Protein AF-A0AAW9E9M9-F1 (afdb_monomer_lite)

Radius of gyration: 15.06 Å; chains: 1; bounding box: 32×30×39 Å

Sequence (85 aa):
MPELTIRECGEEAIRLTNELFQQSEQSFMAYLLNESDLAWCIASTRNFPPERQLPWDHAGQTFQNDIGFSFCFKFLDMQNRPAGA

Structure (mmCIF, N/CA/C/O backbone):
data_AF-A0AAW9E9M9-F1
#
_entry.id   AF-A0AAW9E9M9-F1
#
loop_
_atom_site.group_PDB
_atom_site.id
_atom_site.type_symbol
_atom_site.label_atom_id
_atom_site.label_alt_id
_atom_site.label_comp_id
_atom_site.label_asym_id
_atom_site.label_entity_id
_atom_site.label_seq_id
_atom_site.pdbx_PDB_ins_code
_atom_site.Cartn_x
_atom_site.Cartn_y
_atom_site.Cartn_z
_atom_site.occupancy
_atom_site.B_iso_or_equiv
_atom_site.auth_seq_id
_atom_site.auth_comp_id
_atom_site.auth_asym_id
_atom_site.auth_atom_id
_atom_site.pdbx_PDB_model_num
ATOM 1 N N . MET A 1 1 ? 17.547 18.588 10.287 1.00 53.34 1 MET A N 1
ATOM 2 C CA . MET A 1 1 ? 16.931 17.251 10.412 1.00 53.34 1 MET A CA 1
ATOM 3 C C . MET A 1 1 ? 17.259 16.508 9.129 1.00 53.34 1 MET A C 1
ATOM 5 O O . MET A 1 1 ? 17.259 17.186 8.105 1.00 53.34 1 MET A O 1
ATOM 9 N N . PRO A 1 2 ? 17.638 15.220 9.160 1.00 65.62 2 PRO A N 1
ATOM 10 C CA . PRO A 1 2 ? 17.800 14.464 7.921 1.00 65.62 2 PRO A CA 1
ATOM 11 C C . PRO A 1 2 ? 16.469 14.452 7.160 1.00 65.62 2 PRO A C 1
ATOM 13 O O . PRO A 1 2 ? 15.402 14.483 7.775 1.00 65.62 2 PRO A O 1
ATOM 16 N N . GLU A 1 3 ? 16.549 14.501 5.836 1.00 77.69 3 GLU A N 1
ATOM 17 C CA . GLU A 1 3 ? 15.384 14.417 4.960 1.00 77.69 3 GLU A CA 1
ATOM 18 C C . GLU A 1 3 ? 14.816 12.995 5.042 1.00 77.69 3 GLU A C 1
ATOM 20 O O . GLU A 1 3 ? 15.578 12.030 4.968 1.00 77.69 3 GLU A O 1
ATOM 25 N N . LEU A 1 4 ? 13.504 12.871 5.263 1.00 73.31 4 LEU A N 1
ATOM 26 C CA . LEU A 1 4 ? 12.843 11.567 5.313 1.00 73.31 4 LEU A CA 1
ATOM 27 C C . LEU A 1 4 ? 12.873 10.934 3.923 1.00 73.31 4 LEU A C 1
ATOM 29 O O . LEU A 1 4 ? 12.567 11.581 2.920 1.00 73.31 4 LEU A O 1
ATOM 33 N N . THR A 1 5 ? 13.211 9.654 3.869 1.00 80.50 5 THR A N 1
ATOM 34 C CA . THR A 1 5 ? 13.098 8.854 2.652 1.00 80.50 5 THR A CA 1
ATOM 35 C C . THR A 1 5 ? 11.628 8.684 2.269 1.00 80.50 5 THR A C 1
ATOM 37 O O . THR A 1 5 ? 10.727 8.720 3.111 1.00 80.50 5 THR A O 1
ATOM 40 N N . ILE A 1 6 ? 11.353 8.442 0.985 1.00 76.25 6 ILE A N 1
ATOM 41 C CA . ILE A 1 6 ? 9.976 8.197 0.525 1.00 76.25 6 ILE A CA 1
ATOM 42 C C . ILE A 1 6 ? 9.385 6.955 1.217 1.00 76.25 6 ILE A C 1
ATOM 44 O O . ILE A 1 6 ? 8.190 6.923 1.511 1.00 76.25 6 ILE A O 1
ATOM 48 N N . ARG A 1 7 ? 10.230 5.967 1.542 1.00 76.81 7 ARG A N 1
ATOM 49 C CA . ARG A 1 7 ? 9.855 4.793 2.338 1.00 76.81 7 ARG A CA 1
ATOM 50 C C . ARG A 1 7 ? 9.330 5.188 3.717 1.00 76.81 7 ARG A C 1
ATOM 52 O O . ARG A 1 7 ? 8.225 4.786 4.062 1.00 76.81 7 ARG A O 1
ATOM 59 N N . GLU A 1 8 ? 10.078 5.994 4.468 1.00 83.50 8 GLU A N 1
ATOM 60 C CA . GLU A 1 8 ? 9.674 6.447 5.809 1.00 83.50 8 GLU A CA 1
ATOM 61 C C . GLU A 1 8 ? 8.377 7.267 5.756 1.00 83.50 8 GLU A C 1
ATOM 63 O O . GLU A 1 8 ? 7.474 7.058 6.565 1.00 83.50 8 GLU A O 1
ATOM 68 N N . CYS A 1 9 ? 8.229 8.139 4.753 1.00 84.06 9 CYS A N 1
ATOM 69 C CA . CYS A 1 9 ? 6.971 8.848 4.507 1.00 84.06 9 CYS A CA 1
ATOM 70 C C . CYS A 1 9 ? 5.806 7.882 4.231 1.00 84.06 9 CYS A C 1
ATOM 72 O O . CYS A 1 9 ? 4.685 8.109 4.686 1.00 84.06 9 CYS A O 1
ATOM 74 N N . GLY A 1 10 ? 6.061 6.800 3.491 1.00 84.00 10 GLY A N 1
ATOM 75 C CA . GLY A 1 10 ? 5.066 5.778 3.190 1.00 84.00 10 GLY A CA 1
ATOM 76 C C . GLY A 1 10 ? 4.643 4.971 4.418 1.00 84.00 10 GLY A C 1
ATOM 77 O O . GLY A 1 10 ? 3.451 4.750 4.630 1.00 84.00 10 GLY A O 1
ATOM 78 N N . GLU A 1 11 ? 5.600 4.565 5.250 1.00 86.19 11 GLU A N 1
ATOM 79 C CA . GLU A 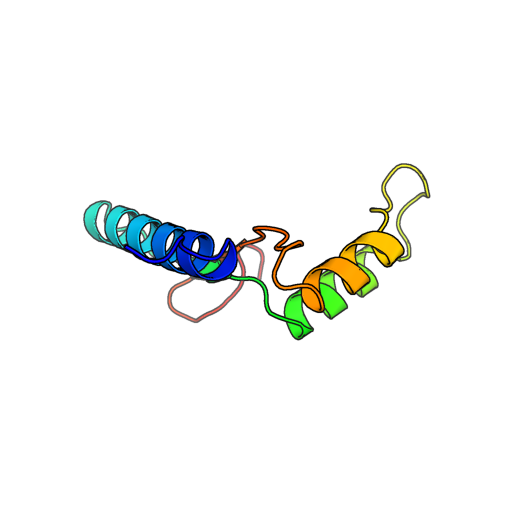1 11 ? 5.347 3.862 6.513 1.00 86.19 11 GLU A CA 1
ATOM 80 C C . GLU A 1 11 ? 4.513 4.721 7.471 1.00 86.19 11 GLU A C 1
ATOM 82 O O . GLU A 1 11 ? 3.522 4.244 8.031 1.00 86.19 11 GLU A O 1
ATOM 87 N N . GLU A 1 12 ? 4.843 6.009 7.582 1.00 90.44 12 GLU A N 1
ATOM 88 C CA . GLU A 1 12 ? 4.098 6.951 8.415 1.00 90.44 12 GLU A CA 1
ATOM 89 C C . GLU A 1 12 ? 2.673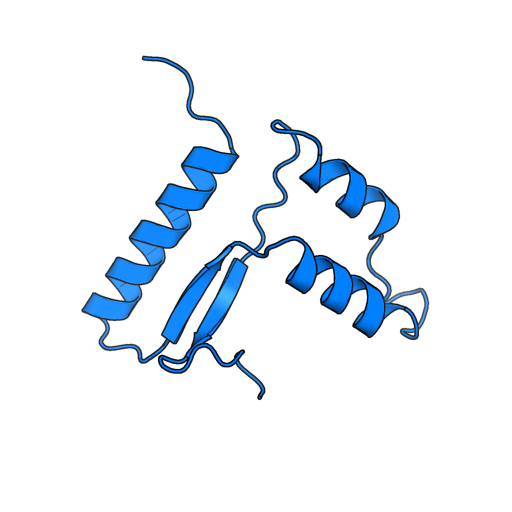 7.184 7.893 1.00 90.4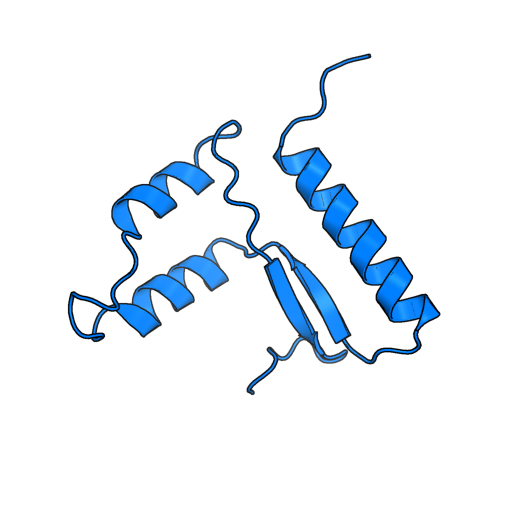4 12 GLU A C 1
ATOM 91 O O . GLU A 1 12 ? 1.716 7.197 8.670 1.00 90.44 12 GLU A O 1
ATOM 96 N N . ALA A 1 13 ? 2.493 7.284 6.572 1.00 90.31 13 ALA A N 1
ATOM 97 C CA . ALA A 1 13 ? 1.168 7.408 5.972 1.00 90.31 13 ALA A CA 1
ATOM 98 C C . ALA A 1 13 ? 0.279 6.184 6.270 1.00 90.31 13 ALA A C 1
ATOM 100 O O . ALA A 1 13 ? -0.906 6.342 6.574 1.00 90.31 13 ALA A O 1
ATOM 101 N N . ILE A 1 14 ? 0.834 4.966 6.238 1.00 92.56 14 ILE A N 1
ATOM 102 C CA . ILE A 1 14 ? 0.100 3.741 6.599 1.00 92.56 14 ILE A CA 1
ATOM 103 C C . ILE A 1 14 ? -0.263 3.726 8.080 1.00 92.56 14 ILE A C 1
ATOM 105 O O . ILE A 1 14 ? -1.398 3.391 8.429 1.00 92.56 14 ILE A O 1
ATOM 109 N N . ARG A 1 15 ? 0.673 4.121 8.947 1.00 94.56 15 ARG A N 1
ATOM 110 C CA . ARG A 1 15 ? 0.446 4.213 10.391 1.00 94.56 15 ARG A CA 1
ATOM 111 C C . ARG A 1 15 ? -0.728 5.146 10.700 1.00 94.56 15 ARG A C 1
ATOM 113 O O . ARG A 1 15 ? -1.683 4.715 11.340 1.00 94.56 15 ARG A O 1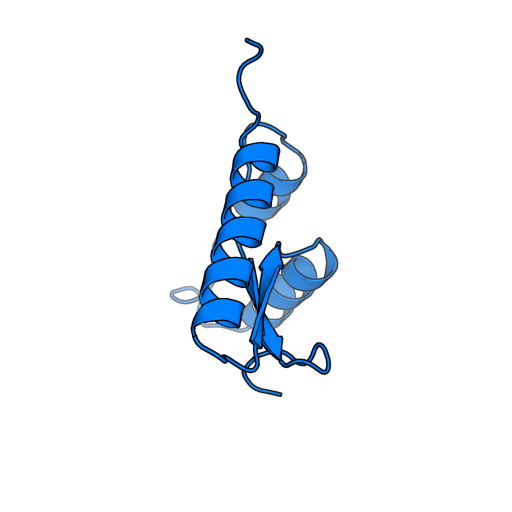
ATOM 120 N N . LEU A 1 16 ? -0.700 6.370 10.169 1.00 95.50 16 LEU A N 1
ATOM 121 C CA . LEU A 1 16 ? -1.772 7.361 10.331 1.00 95.50 16 LEU A CA 1
ATOM 122 C C . LEU A 1 16 ? -3.106 6.882 9.739 1.00 95.50 16 LEU A C 1
ATOM 124 O O . LEU A 1 16 ? -4.161 7.076 10.339 1.00 95.50 16 LEU A O 1
ATOM 128 N N . THR A 1 17 ? -3.078 6.216 8.582 1.00 94.19 17 THR A N 1
ATOM 129 C CA . THR A 1 17 ? -4.290 5.647 7.967 1.00 94.19 17 THR A CA 1
ATOM 130 C C . THR A 1 17 ? -4.955 4.620 8.887 1.00 94.19 17 THR A C 1
ATOM 132 O O . THR A 1 17 ? -6.171 4.647 9.074 1.00 94.19 17 THR A O 1
ATOM 135 N N . ASN A 1 18 ? -4.167 3.741 9.510 1.00 94.06 18 ASN A N 1
ATOM 136 C CA . ASN A 1 18 ? -4.688 2.744 10.443 1.00 94.06 18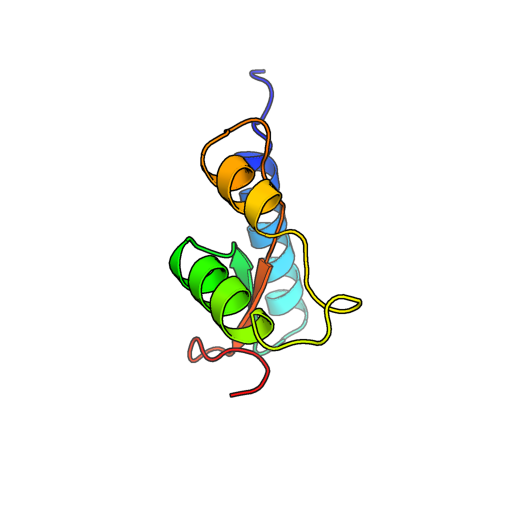 ASN A CA 1
ATOM 137 C C . ASN A 1 18 ? -5.233 3.363 11.736 1.00 94.06 18 ASN A C 1
ATOM 139 O O . ASN A 1 18 ? -6.240 2.881 12.253 1.00 94.06 18 ASN A O 1
ATOM 143 N N . GLU A 1 19 ? -4.637 4.453 12.228 1.00 96.25 19 GLU A N 1
ATOM 144 C CA . GLU A 1 19 ? -5.205 5.210 13.352 1.00 96.25 19 GLU A CA 1
ATOM 145 C C . GLU A 1 19 ? -6.595 5.762 13.014 1.00 96.25 19 GLU A C 1
ATOM 147 O O . GLU A 1 19 ? -7.515 5.647 13.823 1.00 96.25 19 GLU A O 1
ATOM 152 N N . LEU A 1 20 ? -6.781 6.299 11.803 1.00 95.94 20 LEU A N 1
ATOM 153 C CA . LEU A 1 20 ? -8.084 6.791 11.344 1.00 95.94 20 LEU A CA 1
ATOM 154 C C . LEU A 1 20 ? -9.120 5.667 11.222 1.00 95.94 20 LEU A C 1
ATOM 156 O O . LEU A 1 20 ? -10.277 5.851 11.607 1.00 95.94 20 LEU A O 1
ATOM 160 N N . PHE A 1 21 ? -8.722 4.495 10.720 1.00 93.94 21 PHE A N 1
ATOM 161 C CA . PHE A 1 21 ? -9.602 3.325 10.660 1.00 93.94 21 PHE A CA 1
ATOM 162 C C . PHE A 1 21 ? -10.028 2.862 12.047 1.00 93.94 21 PHE A C 1
ATOM 164 O O . PHE A 1 21 ? -11.214 2.621 12.263 1.00 93.94 21 PHE A O 1
ATOM 171 N N . GLN A 1 22 ? -9.097 2.824 13.002 1.00 93.00 22 GLN A N 1
ATOM 172 C CA . GLN A 1 22 ? -9.397 2.468 14.383 1.00 93.00 22 GLN A CA 1
ATOM 173 C C . GLN A 1 22 ? -10.353 3.474 15.039 1.00 93.00 22 GLN A C 1
ATOM 175 O O . GLN A 1 22 ? -11.326 3.067 15.668 1.00 93.00 22 GLN A O 1
ATOM 180 N N . GLN A 1 23 ? -10.111 4.777 14.868 1.00 95.81 23 GLN A N 1
ATOM 181 C CA . GLN A 1 23 ? -10.992 5.838 15.379 1.00 95.81 23 GLN A CA 1
ATOM 182 C C . GLN A 1 23 ? -12.401 5.775 14.776 1.00 95.81 23 GLN A C 1
ATOM 184 O O . GLN A 1 23 ? -13.364 6.185 15.416 1.00 95.81 23 GLN A O 1
ATOM 189 N N . SER A 1 24 ? -12.510 5.256 13.553 1.00 94.12 24 SER A N 1
ATOM 190 C CA . SER A 1 24 ? -13.768 5.106 12.816 1.00 94.12 24 SER A CA 1
ATOM 191 C C . SER A 1 24 ? -14.389 3.710 12.959 1.00 94.12 24 SER A C 1
ATOM 193 O O . SER A 1 24 ? -15.286 3.375 12.184 1.00 94.12 24 SER A O 1
ATOM 195 N N . GLU A 1 25 ? -13.883 2.883 13.883 1.00 93.06 25 GLU A N 1
ATOM 196 C CA . GLU A 1 25 ? -14.337 1.508 14.151 1.00 93.06 25 GLU A CA 1
ATOM 197 C C . GLU A 1 25 ? -14.396 0.610 12.898 1.00 93.06 25 GLU A C 1
ATOM 199 O O . GLU A 1 25 ? -15.228 -0.292 12.782 1.00 93.06 25 GLU A O 1
ATOM 204 N N . GLN A 1 26 ? -13.505 0.847 11.931 1.00 90.50 26 GLN A N 1
ATOM 205 C CA . GLN A 1 26 ? -13.416 0.028 10.727 1.00 90.50 26 GLN A CA 1
ATOM 206 C C . GLN A 1 26 ? -12.721 -1.300 11.028 1.00 90.50 26 GLN A C 1
ATOM 208 O O . GLN A 1 26 ? -11.722 -1.360 11.740 1.00 90.50 26 GLN A O 1
ATOM 213 N N . SER A 1 27 ? -13.221 -2.381 10.432 1.00 88.88 27 SER A N 1
ATOM 214 C CA . SER A 1 27 ? -12.692 -3.738 10.617 1.00 88.88 27 SER A CA 1
ATOM 215 C C . SER A 1 27 ? -11.634 -4.123 9.574 1.00 88.88 27 SER A C 1
ATOM 217 O O . SER A 1 27 ? -11.553 -5.288 9.173 1.00 88.88 27 SER A O 1
ATOM 219 N N . PHE A 1 28 ? -10.870 -3.150 9.080 1.00 89.00 28 PHE A N 1
ATOM 220 C CA . PHE A 1 28 ? -9.812 -3.359 8.095 1.00 89.00 28 PHE A CA 1
ATOM 221 C C . PHE A 1 28 ? -8.614 -2.446 8.355 1.00 89.00 28 PHE A C 1
ATOM 223 O O . PHE A 1 28 ? -8.718 -1.420 9.024 1.00 89.00 28 PHE A O 1
ATOM 230 N N . MET A 1 29 ? -7.469 -2.839 7.805 1.00 90.88 29 MET A N 1
ATOM 231 C CA . MET A 1 29 ? -6.182 -2.180 7.970 1.00 90.88 29 MET A CA 1
ATOM 232 C C . MET A 1 29 ? -5.466 -2.006 6.633 1.00 90.88 29 MET A C 1
ATOM 234 O O . MET A 1 29 ? -5.540 -2.859 5.751 1.00 90.88 29 MET A O 1
ATOM 238 N N . ALA A 1 30 ? -4.738 -0.903 6.504 1.00 91.06 30 ALA A N 1
ATOM 239 C CA . ALA A 1 30 ? -3.807 -0.626 5.426 1.00 91.06 30 ALA A CA 1
ATOM 240 C C . ALA A 1 30 ? -2.440 -1.269 5.690 1.00 91.06 30 ALA A C 1
ATOM 242 O O . ALA A 1 30 ? -1.911 -1.209 6.802 1.00 91.06 30 ALA A O 1
ATOM 243 N N . TYR A 1 31 ? -1.843 -1.816 4.636 1.00 87.44 31 TYR A N 1
ATOM 244 C CA . TYR A 1 31 ? -0.483 -2.348 4.628 1.00 87.44 31 TYR A CA 1
ATOM 245 C C . TYR A 1 31 ? 0.229 -1.930 3.349 1.00 87.44 31 TYR A C 1
ATOM 247 O O . TYR A 1 31 ? -0.398 -1.872 2.292 1.00 87.44 31 TYR A O 1
ATOM 255 N N . LEU A 1 32 ? 1.541 -1.706 3.419 1.00 83.62 32 LEU A N 1
ATOM 256 C CA . LEU A 1 32 ? 2.359 -1.594 2.213 1.00 83.62 32 LEU A CA 1
ATOM 257 C C . LEU A 1 32 ? 2.339 -2.918 1.441 1.00 83.62 32 LEU A C 1
ATOM 259 O O . LEU A 1 32 ? 2.325 -3.996 2.045 1.00 83.62 32 LEU A O 1
ATOM 263 N N . LEU A 1 33 ? 2.347 -2.836 0.109 1.00 78.50 33 LEU A N 1
ATOM 264 C CA . LEU A 1 33 ? 2.600 -4.016 -0.714 1.00 78.50 33 LEU A CA 1
ATOM 265 C C . LEU A 1 33 ? 4.028 -4.502 -0.476 1.00 78.50 33 LEU A C 1
ATOM 267 O O . LEU A 1 33 ? 4.976 -3.716 -0.488 1.00 78.50 33 LEU A O 1
ATOM 271 N N . ASN A 1 34 ? 4.177 -5.808 -0.295 1.00 76.44 34 ASN A N 1
ATOM 272 C CA . ASN A 1 34 ? 5.480 -6.456 -0.289 1.00 76.44 34 ASN A CA 1
ATOM 273 C C . ASN A 1 34 ? 5.792 -7.081 -1.661 1.00 76.44 34 ASN A C 1
A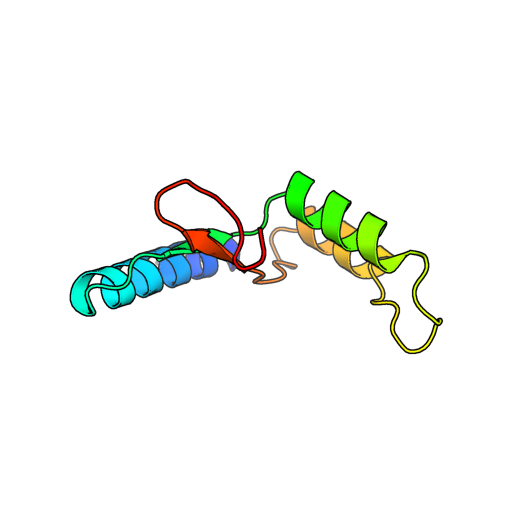TOM 275 O O . ASN A 1 34 ? 4.969 -7.081 -2.578 1.00 76.44 34 ASN A O 1
ATOM 279 N N . GLU A 1 35 ? 6.990 -7.649 -1.794 1.00 76.06 35 GLU A N 1
ATOM 280 C CA . GLU A 1 35 ? 7.442 -8.293 -3.033 1.00 76.06 35 GLU A CA 1
ATOM 281 C C . GLU A 1 35 ? 6.514 -9.424 -3.502 1.00 76.06 35 GLU A C 1
ATOM 283 O O . GLU A 1 35 ? 6.307 -9.601 -4.703 1.00 76.06 35 GLU A O 1
ATOM 288 N N . SER A 1 36 ? 5.918 -10.172 -2.567 1.00 80.19 36 SER A N 1
ATOM 289 C CA . SER A 1 36 ? 4.999 -11.268 -2.896 1.00 80.19 36 SER A CA 1
ATOM 290 C C . SER A 1 36 ? 3.679 -10.741 -3.451 1.00 80.19 36 SER A C 1
ATOM 292 O O . SER A 1 36 ? 3.161 -11.290 -4.424 1.00 80.19 36 SER A O 1
ATOM 294 N N . ASP A 1 37 ? 3.155 -9.657 -2.877 1.00 78.94 37 ASP A N 1
ATOM 295 C CA . ASP A 1 37 ? 1.942 -9.013 -3.378 1.00 78.94 37 ASP A CA 1
ATOM 296 C C . ASP A 1 37 ? 2.155 -8.466 -4.791 1.00 78.94 37 ASP A C 1
ATOM 298 O O . ASP A 1 37 ? 1.311 -8.647 -5.668 1.00 78.94 37 ASP A O 1
ATOM 302 N N . LEU A 1 38 ? 3.309 -7.842 -5.039 1.00 76.19 38 LEU A N 1
ATOM 303 C CA . LEU A 1 38 ? 3.659 -7.358 -6.368 1.00 76.19 38 LEU A CA 1
ATOM 304 C C . LEU A 1 38 ? 3.767 -8.513 -7.365 1.00 76.19 38 LEU A C 1
ATOM 306 O O . LEU A 1 38 ? 3.174 -8.446 -8.439 1.00 76.19 38 LEU A O 1
ATOM 310 N N . ALA A 1 39 ? 4.483 -9.585 -7.014 1.00 77.38 39 ALA A N 1
ATOM 311 C CA . ALA A 1 39 ? 4.605 -10.761 -7.869 1.00 77.38 39 ALA A CA 1
ATOM 312 C C . ALA A 1 39 ? 3.229 -11.335 -8.236 1.00 77.38 39 ALA A C 1
ATOM 314 O O . ALA A 1 39 ? 3.000 -11.716 -9.388 1.00 77.38 39 ALA A O 1
ATOM 315 N N . TRP A 1 40 ? 2.296 -11.334 -7.280 1.00 79.50 40 TRP A N 1
ATOM 316 C CA . TRP A 1 40 ? 0.914 -11.727 -7.512 1.00 79.50 40 TRP A CA 1
ATOM 317 C C . TRP A 1 40 ? 0.178 -10.764 -8.457 1.00 79.50 40 TRP A C 1
ATOM 319 O O . TRP A 1 40 ? -0.439 -11.233 -9.411 1.00 79.50 40 TRP A O 1
ATOM 329 N N . CYS A 1 41 ? 0.280 -9.442 -8.268 1.00 77.19 41 CYS A N 1
ATOM 330 C CA . CYS A 1 41 ? -0.322 -8.433 -9.157 1.00 77.19 41 CYS A CA 1
ATOM 331 C C . CYS A 1 41 ? 0.199 -8.529 -10.598 1.00 77.19 41 CYS A C 1
ATOM 333 O O . CYS A 1 41 ? -0.565 -8.432 -11.563 1.00 77.19 41 CYS A O 1
ATOM 335 N N . ILE A 1 42 ? 1.501 -8.765 -10.755 1.00 77.88 42 ILE A N 1
ATOM 336 C CA . ILE A 1 42 ? 2.116 -9.006 -12.059 1.00 77.88 42 ILE A CA 1
ATOM 337 C C . ILE A 1 42 ? 1.508 -10.269 -12.666 1.00 77.88 42 ILE A C 1
ATOM 339 O O . ILE A 1 42 ? 1.004 -10.240 -13.784 1.00 77.88 42 ILE A O 1
ATOM 343 N N . ALA A 1 43 ? 1.514 -11.383 -11.930 1.00 82.19 43 ALA A N 1
ATOM 344 C CA . ALA A 1 43 ? 1.007 -12.656 -12.426 1.00 82.19 43 ALA A CA 1
ATOM 345 C C . ALA A 1 43 ? -0.482 -12.603 -12.807 1.00 82.19 43 ALA A C 1
ATOM 347 O O . ALA A 1 43 ? -0.858 -13.143 -13.849 1.00 82.19 43 ALA A O 1
ATOM 348 N N . SER A 1 44 ? -1.315 -11.931 -12.009 1.00 80.00 44 SER A N 1
ATOM 349 C CA . SER A 1 44 ? -2.765 -11.852 -12.214 1.00 80.00 44 SER A CA 1
ATOM 350 C C . SER A 1 44 ? -3.163 -11.022 -13.436 1.00 80.00 44 SER A C 1
ATOM 352 O O . SER A 1 44 ? -4.220 -11.257 -14.020 1.00 80.00 44 SER A O 1
ATOM 354 N N . THR A 1 45 ? -2.301 -10.105 -13.876 1.00 80.12 45 THR A N 1
ATOM 355 C CA . THR A 1 45 ? -2.570 -9.204 -15.008 1.00 80.12 45 THR A CA 1
ATOM 356 C C . THR A 1 45 ? -1.858 -9.603 -16.304 1.00 80.12 45 THR A C 1
ATOM 358 O O . THR A 1 45 ? -2.167 -9.047 -17.355 1.00 80.12 45 THR A O 1
ATOM 361 N N . ARG A 1 46 ? -0.976 -10.617 -16.287 1.00 79.25 46 ARG A N 1
ATOM 362 C CA . ARG A 1 46 ? -0.240 -11.107 -17.479 1.00 79.25 46 ARG A CA 1
ATOM 363 C C . ARG A 1 46 ? -1.129 -11.481 -18.665 1.00 79.25 46 ARG A C 1
ATOM 365 O O . ARG A 1 46 ? -0.707 -11.346 -19.807 1.00 79.25 46 ARG A O 1
ATOM 372 N N . ASN A 1 47 ? -2.344 -11.956 -18.397 1.00 81.31 47 ASN A N 1
ATOM 373 C CA . ASN A 1 47 ? -3.284 -12.405 -19.428 1.00 81.31 47 ASN A CA 1
ATOM 374 C C . ASN A 1 47 ? -4.334 -11.347 -19.790 1.00 81.31 47 ASN A C 1
ATOM 376 O O . ASN A 1 47 ? -5.274 -11.640 -20.528 1.00 81.31 47 ASN A O 1
ATOM 380 N N . PHE A 1 48 ? -4.227 -10.130 -19.251 1.00 82.31 48 PHE A N 1
ATOM 381 C CA . PHE A 1 48 ? -5.151 -9.064 -19.619 1.00 82.31 48 PHE A CA 1
ATOM 382 C C . PHE A 1 48 ? -4.902 -8.619 -21.063 1.00 82.31 48 PHE A C 1
ATOM 384 O O . PHE A 1 48 ? -3.786 -8.764 -21.565 1.00 82.31 48 PHE A O 1
ATOM 391 N N . PRO A 1 49 ? -5.916 -8.063 -21.748 1.00 85.38 49 PRO A N 1
ATOM 392 C CA . PRO A 1 49 ? -5.698 -7.389 -23.022 1.00 85.38 49 PRO A CA 1
ATOM 393 C C . PRO A 1 49 ? -4.575 -6.347 -22.883 1.00 85.38 49 PRO A C 1
ATOM 395 O O . PRO A 1 49 ? -4.519 -5.705 -21.832 1.00 85.38 49 PRO A O 1
ATOM 398 N N . PRO A 1 50 ? -3.714 -6.136 -23.897 1.00 79.81 50 PRO A N 1
ATOM 399 C CA . PRO A 1 50 ? -2.553 -5.240 -23.799 1.00 79.81 50 PRO A CA 1
ATOM 400 C C . PRO A 1 50 ? -2.881 -3.840 -23.258 1.00 79.81 50 PRO A C 1
ATOM 402 O O . PRO A 1 50 ? -2.145 -3.277 -22.462 1.00 79.81 50 PRO A O 1
ATOM 405 N N . GLU A 1 51 ? -4.049 -3.320 -23.616 1.00 83.31 51 GLU A N 1
ATOM 406 C CA . GLU A 1 51 ? -4.594 -2.021 -23.198 1.00 83.31 51 GLU A CA 1
ATOM 407 C C . GLU A 1 51 ? -5.029 -1.949 -21.721 1.00 83.31 51 GLU A C 1
ATOM 409 O O . GLU A 1 51 ? -5.341 -0.877 -21.210 1.00 83.31 51 GLU A O 1
ATOM 414 N N . ARG A 1 52 ? -5.027 -3.083 -21.013 1.00 76.25 52 ARG A N 1
ATOM 415 C CA . ARG A 1 52 ? -5.273 -3.197 -19.567 1.00 76.25 52 ARG A CA 1
ATOM 416 C C . ARG A 1 52 ? -4.069 -3.745 -18.799 1.00 76.25 52 ARG A C 1
ATOM 418 O O . ARG A 1 52 ? -4.163 -3.903 -17.583 1.00 76.25 52 ARG A O 1
ATOM 425 N N . GLN A 1 53 ? -2.972 -4.075 -19.480 1.00 72.06 53 GLN A N 1
ATOM 426 C CA . GLN A 1 53 ? -1.747 -4.505 -18.816 1.00 72.06 53 GLN A CA 1
ATOM 427 C C . GLN A 1 53 ? -1.029 -3.282 -18.252 1.00 72.06 53 GLN A C 1
ATOM 429 O O . GLN A 1 53 ? -0.830 -2.282 -18.941 1.00 72.06 53 GLN A O 1
ATOM 434 N N . LEU A 1 54 ? -0.643 -3.359 -16.981 1.00 72.69 54 LEU A N 1
ATOM 435 C CA . LEU A 1 54 ? 0.206 -2.343 -16.374 1.00 72.69 54 LEU A CA 1
ATOM 436 C C . LEU A 1 54 ? 1.670 -2.611 -16.764 1.00 72.69 54 LEU A C 1
ATOM 438 O O . LEU A 1 54 ? 2.061 -3.775 -16.886 1.00 72.69 54 LEU A O 1
ATOM 442 N N . PRO A 1 55 ? 2.492 -1.564 -16.958 1.00 71.00 55 PRO A N 1
ATOM 443 C CA . PRO A 1 55 ? 3.887 -1.694 -17.376 1.00 71.00 55 PRO A CA 1
ATOM 444 C C . PRO A 1 55 ? 4.781 -2.123 -16.201 1.00 71.00 55 PRO A C 1
ATOM 446 O O . PRO A 1 55 ? 5.635 -1.374 -15.722 1.00 71.00 55 PRO A O 1
ATOM 449 N N . TRP A 1 56 ? 4.565 -3.341 -15.705 1.00 69.62 56 TRP A N 1
ATOM 450 C CA . TRP A 1 56 ? 5.217 -3.867 -14.508 1.00 69.62 56 TRP A CA 1
ATOM 451 C C . TRP A 1 56 ? 6.737 -3.988 -14.624 1.00 69.62 56 TRP A C 1
ATOM 453 O O . TRP A 1 56 ? 7.431 -3.893 -13.615 1.00 69.62 56 TRP A O 1
ATOM 463 N N . ASP A 1 57 ? 7.261 -4.135 -15.839 1.00 62.25 57 ASP A N 1
ATOM 464 C CA . ASP A 1 57 ? 8.698 -4.228 -16.124 1.00 62.25 57 ASP A CA 1
ATOM 465 C C . ASP A 1 57 ? 9.451 -2.960 -15.680 1.00 62.25 57 ASP A C 1
ATOM 467 O O . ASP A 1 57 ? 10.615 -3.017 -15.283 1.00 62.25 57 ASP A O 1
ATOM 471 N N . HIS A 1 58 ? 8.754 -1.817 -15.674 1.00 56.12 58 HIS A N 1
ATOM 472 C CA . HIS A 1 58 ? 9.251 -0.550 -15.140 1.00 56.12 58 HIS A CA 1
ATOM 473 C C . HIS A 1 58 ? 8.980 -0.385 -13.641 1.00 56.12 58 HIS A C 1
ATOM 475 O O . HIS A 1 58 ? 9.729 0.332 -12.985 1.00 56.12 58 HIS A O 1
ATOM 481 N N . ALA A 1 59 ? 7.956 -1.059 -13.103 1.00 54.28 59 ALA A N 1
ATOM 482 C CA . ALA A 1 59 ? 7.590 -1.038 -11.684 1.00 54.28 59 ALA A CA 1
ATOM 483 C C . ALA A 1 59 ? 8.491 -1.943 -10.816 1.00 54.28 59 ALA A C 1
ATOM 485 O O . ALA A 1 59 ? 8.720 -1.663 -9.644 1.00 54.28 59 ALA A O 1
ATOM 486 N N . GLY A 1 60 ? 9.032 -3.032 -11.376 1.00 46.44 60 GLY A N 1
ATOM 487 C CA . GLY A 1 60 ? 9.924 -3.953 -10.660 1.00 46.44 60 GLY A CA 1
ATOM 488 C C . GLY A 1 60 ? 11.288 -3.344 -10.307 1.00 46.44 60 GLY A C 1
ATOM 489 O O . GLY A 1 60 ? 11.829 -3.631 -9.243 1.00 46.44 60 GLY A O 1
ATOM 490 N N . GLN A 1 61 ? 11.819 -2.449 -11.152 1.00 48.19 61 GLN A N 1
ATOM 491 C CA . GLN A 1 61 ? 13.043 -1.684 -10.852 1.00 48.19 61 GLN A CA 1
ATOM 492 C C . GLN A 1 61 ? 12.833 -0.657 -9.726 1.00 48.19 61 GLN A C 1
ATOM 494 O O . GLN A 1 61 ? 13.779 -0.276 -9.042 1.00 48.19 61 GLN A O 1
ATOM 499 N N . THR A 1 62 ? 11.590 -0.225 -9.522 1.00 50.31 62 THR A N 1
ATOM 500 C CA . THR A 1 62 ? 11.163 0.787 -8.545 1.00 50.31 62 THR A CA 1
ATOM 501 C C . THR A 1 62 ? 11.324 0.236 -7.117 1.00 50.31 62 THR A C 1
ATOM 503 O O . THR A 1 62 ? 11.881 0.907 -6.260 1.00 50.31 62 THR A O 1
ATOM 506 N N . PHE A 1 63 ? 11.040 -1.051 -6.877 1.00 50.53 63 PHE A N 1
ATOM 507 C CA . PHE A 1 63 ? 11.239 -1.680 -5.556 1.00 50.53 63 PHE A CA 1
ATOM 508 C C . PHE A 1 63 ? 12.705 -1.862 -5.130 1.00 50.53 63 PHE A C 1
ATOM 510 O O . PHE A 1 63 ? 12.968 -2.018 -3.940 1.00 50.53 63 PHE A O 1
ATOM 517 N N . GLN A 1 64 ? 13.654 -1.824 -6.070 1.00 52.00 64 GLN A N 1
ATOM 518 C CA . GLN A 1 64 ? 15.091 -1.902 -5.773 1.00 52.00 64 GLN A CA 1
ATOM 519 C C . GLN A 1 64 ? 15.758 -0.525 -5.632 1.00 52.00 64 GLN A C 1
ATOM 521 O O . GLN A 1 64 ? 16.968 -0.451 -5.426 1.00 52.00 64 GLN A O 1
ATOM 526 N N . ASN A 1 65 ? 14.993 0.564 -5.752 1.00 54.56 65 ASN A N 1
ATOM 527 C CA . ASN A 1 65 ? 15.502 1.926 -5.683 1.00 54.56 65 ASN A CA 1
ATOM 528 C C . ASN A 1 65 ? 14.828 2.684 -4.534 1.00 54.56 65 ASN A C 1
ATOM 530 O O . ASN A 1 65 ? 13.631 2.955 -4.585 1.00 54.56 65 ASN A O 1
ATOM 534 N N . ASP A 1 66 ? 15.603 3.096 -3.530 1.00 51.25 66 ASP A N 1
ATOM 535 C CA . ASP A 1 66 ? 15.104 3.867 -2.380 1.00 51.25 66 ASP A CA 1
ATOM 536 C C . ASP A 1 66 ? 14.496 5.233 -2.770 1.00 51.25 66 ASP A C 1
ATOM 538 O O . ASP A 1 66 ? 13.747 5.830 -1.997 1.00 51.25 66 ASP A O 1
ATOM 542 N N . ILE A 1 67 ? 14.774 5.713 -3.988 1.00 47.56 67 ILE A N 1
ATOM 543 C CA . ILE A 1 67 ? 14.235 6.958 -4.564 1.00 47.56 67 ILE A CA 1
ATOM 544 C C . ILE A 1 67 ? 12.974 6.684 -5.407 1.00 47.56 67 ILE A C 1
ATOM 546 O O . ILE A 1 67 ? 12.160 7.572 -5.644 1.00 47.56 67 ILE A O 1
ATOM 550 N N . GLY A 1 68 ? 12.785 5.442 -5.852 1.00 49.50 68 GLY A N 1
ATOM 551 C CA . GLY A 1 68 ? 11.645 4.993 -6.642 1.00 49.50 68 GLY A CA 1
ATOM 552 C C . GLY A 1 68 ? 10.634 4.253 -5.781 1.00 49.50 68 GLY A C 1
ATOM 553 O O . GLY A 1 68 ? 10.277 3.130 -6.090 1.00 49.50 68 GLY A O 1
ATOM 554 N N . PHE A 1 69 ? 10.168 4.816 -4.673 1.00 51.47 69 PHE A N 1
ATOM 555 C CA . PHE A 1 69 ? 9.122 4.136 -3.915 1.00 51.47 69 PHE A CA 1
ATOM 556 C C . PHE A 1 69 ? 7.775 4.308 -4.632 1.00 51.47 69 PHE A C 1
ATOM 558 O O . PHE A 1 69 ? 7.167 5.379 -4.600 1.00 51.47 69 PHE A O 1
ATOM 565 N N . SER A 1 70 ? 7.287 3.255 -5.288 1.00 57.78 70 SER A N 1
ATOM 566 C CA . SER A 1 70 ? 5.881 3.183 -5.685 1.00 57.78 70 SER A CA 1
ATOM 567 C C . SER A 1 70 ? 5.059 3.016 -4.413 1.00 57.78 70 SER A C 1
ATOM 569 O O . SER A 1 70 ? 4.954 1.912 -3.884 1.00 57.78 70 SER A O 1
ATOM 571 N N . PHE A 1 71 ? 4.516 4.119 -3.890 1.00 62.50 71 PHE A N 1
ATOM 572 C CA . PHE A 1 71 ? 3.582 4.079 -2.768 1.00 62.50 71 PHE A CA 1
ATOM 573 C C . PHE A 1 71 ? 2.344 3.278 -3.188 1.00 62.50 71 PHE A C 1
ATOM 575 O O . PHE A 1 71 ? 1.420 3.789 -3.819 1.00 62.50 71 PHE A O 1
ATOM 582 N N . CYS A 1 72 ? 2.363 1.986 -2.879 1.00 73.12 72 CYS A N 1
ATOM 583 C CA . CYS A 1 72 ? 1.275 1.061 -3.124 1.00 73.12 72 CYS A CA 1
ATOM 584 C C . CYS A 1 72 ? 0.917 0.382 -1.809 1.00 73.12 72 CYS A C 1
ATOM 586 O O . CYS A 1 72 ? 1.780 -0.133 -1.094 1.00 73.12 72 CYS A O 1
ATOM 588 N N . PHE A 1 73 ? -0.374 0.369 -1.509 1.00 80.69 73 PHE A N 1
ATOM 589 C CA . PHE A 1 73 ? -0.910 -0.227 -0.301 1.00 80.69 73 PHE A CA 1
ATOM 590 C C . PHE A 1 73 ? -2.078 -1.148 -0.635 1.00 80.69 73 PHE A C 1
ATOM 592 O O . PHE A 1 73 ? -2.680 -1.064 -1.707 1.00 80.69 73 PHE A O 1
ATOM 599 N N . LYS A 1 74 ? -2.393 -2.033 0.302 1.00 85.25 74 LYS A N 1
ATOM 600 C CA . LYS A 1 74 ? -3.549 -2.926 0.273 1.00 85.25 74 LYS A CA 1
ATOM 601 C C . LYS A 1 74 ? -4.355 -2.768 1.552 1.00 85.25 74 LYS A C 1
ATOM 603 O O . LYS A 1 74 ? -3.792 -2.436 2.594 1.00 85.25 74 LYS A O 1
ATOM 608 N N . PHE A 1 75 ? -5.648 -3.063 1.470 1.00 87.50 75 PHE A N 1
ATOM 609 C CA . PHE A 1 75 ? -6.489 -3.236 2.646 1.00 87.50 75 PHE A CA 1
ATOM 610 C C . PHE A 1 75 ? -6.691 -4.716 2.931 1.00 87.50 75 PHE A C 1
ATOM 612 O O . PHE A 1 75 ? -7.040 -5.485 2.030 1.00 87.50 75 PHE A O 1
ATOM 619 N N . LEU A 1 76 ? -6.477 -5.093 4.185 1.00 86.00 76 LEU A N 1
ATOM 620 C CA . LEU A 1 76 ? -6.795 -6.414 4.700 1.00 86.00 76 LEU A CA 1
ATOM 621 C C . LEU A 1 76 ? -7.846 -6.289 5.799 1.00 86.00 76 LEU A C 1
ATOM 623 O O . LEU A 1 76 ? -7.872 -5.292 6.516 1.00 86.00 76 LEU A O 1
ATOM 627 N N . ASP A 1 77 ? -8.689 -7.301 5.956 1.00 85.88 77 ASP A N 1
ATOM 628 C CA . ASP A 1 77 ? -9.526 -7.420 7.146 1.00 85.88 77 ASP A CA 1
ATOM 629 C C . ASP A 1 77 ? -8.695 -7.780 8.395 1.00 85.88 77 ASP A C 1
ATOM 631 O O . ASP A 1 77 ? -7.491 -8.045 8.329 1.00 85.88 77 ASP A O 1
ATOM 635 N N . MET A 1 78 ? -9.355 -7.844 9.552 1.00 81.00 78 MET A N 1
ATOM 636 C CA . MET A 1 78 ? -8.727 -8.230 10.825 1.00 81.00 78 MET A CA 1
ATOM 637 C C . MET A 1 78 ? -8.158 -9.663 10.844 1.00 81.00 78 MET A C 1
ATOM 639 O O . MET A 1 78 ? -7.457 -10.034 11.784 1.00 81.00 78 MET A O 1
ATOM 643 N N . GLN A 1 79 ? -8.467 -10.490 9.843 1.00 83.38 79 GLN A N 1
ATOM 644 C CA . GLN A 1 79 ? -7.927 -11.837 9.654 1.00 83.38 79 GLN A CA 1
ATOM 645 C C . GLN A 1 79 ? -6.811 -11.872 8.595 1.00 83.38 79 GLN A C 1
ATOM 647 O O . GLN A 1 79 ? -6.396 -12.956 8.183 1.00 83.38 79 GLN A O 1
ATOM 652 N N . ASN A 1 80 ? -6.297 -10.710 8.176 1.00 77.06 80 ASN A N 1
ATOM 653 C CA . ASN A 1 80 ? -5.295 -10.545 7.122 1.00 77.06 80 ASN A CA 1
ATOM 654 C C . ASN A 1 80 ? -5.743 -11.043 5.736 1.00 77.06 80 ASN A C 1
ATOM 656 O O . ASN A 1 80 ? -4.908 -11.404 4.903 1.00 77.06 80 ASN A O 1
ATOM 660 N N . ARG A 1 81 ? -7.049 -11.064 5.462 1.00 75.81 81 ARG A N 1
ATOM 661 C CA . ARG A 1 81 ? -7.591 -11.430 4.149 1.00 75.81 81 ARG A CA 1
ATOM 662 C C . ARG A 1 81 ? -7.776 -10.177 3.292 1.00 75.81 81 ARG A C 1
ATOM 664 O O . ARG A 1 81 ? -8.234 -9.160 3.810 1.00 75.81 81 ARG A O 1
ATOM 671 N N . PRO A 1 82 ? -7.421 -10.213 1.997 1.00 69.06 82 PRO A N 1
ATOM 672 C CA . PRO A 1 82 ? -7.595 -9.065 1.118 1.00 69.06 82 PRO A CA 1
ATOM 673 C C . PRO A 1 82 ? -9.078 -8.756 0.901 1.00 69.06 82 PRO A C 1
ATOM 675 O O . PRO A 1 82 ? -9.914 -9.659 0.898 1.00 69.06 82 PRO A O 1
ATOM 678 N N . ALA A 1 83 ? -9.393 -7.478 0.676 1.00 55.09 83 ALA A N 1
ATOM 679 C CA . ALA A 1 83 ? -10.731 -7.042 0.289 1.00 55.09 83 ALA A CA 1
ATOM 680 C C . ALA A 1 83 ? -11.127 -7.684 -1.059 1.00 55.09 83 ALA A C 1
ATOM 682 O O . ALA A 1 83 ? -10.757 -7.193 -2.123 1.00 55.09 83 ALA A O 1
ATOM 683 N N . GLY A 1 84 ? -11.822 -8.822 -1.004 1.00 50.38 84 GLY A N 1
ATOM 684 C CA . GLY A 1 84 ? -12.209 -9.625 -2.170 1.00 50.38 84 GLY A CA 1
ATOM 685 C C . GLY A 1 84 ? -11.981 -11.137 -2.038 1.00 50.38 84 GLY A C 1
ATOM 686 O O . GLY A 1 84 ? -12.326 -11.853 -2.978 1.00 50.38 84 GLY A O 1
ATOM 687 N N . ALA A 1 85 ? -11.408 -11.616 -0.925 1.00 45.59 85 ALA A N 1
ATOM 688 C CA . ALA A 1 85 ? -11.355 -13.041 -0.568 1.00 45.59 85 ALA A CA 1
ATOM 689 C C . ALA A 1 85 ? -12.611 -13.523 0.175 1.00 45.59 85 ALA A C 1
ATOM 691 O O . ALA A 1 85 ? -13.208 -12.716 0.923 1.00 45.59 85 ALA A O 1
#

Secondary structure (DSSP, 8-state):
-PPPPHHHHHHHHHHHHHHHHHHTT-SEEEEE--HHHHHHHHHHHTTS-GGG---HHHHTTGGG-TT-----EEEEETTS-BTT-

Organism: Klebsiella aerogenes (NCBI:txid548)

Foldseek 3Di:
DDDDFVVNVLVVVQVVVQVVCVVVVHQKGKDFDDPVNLVVVQVVQVPPDPVRRDPCVVVVVLVVDSNSDPSDMFMAGPVRHGPPD

pLDDT: mean 76.24, std 14.53, range [45.59, 96.25]